Protein AF-M2PZQ9-F1 (afdb_monomer_lite)

Foldseek 3Di:
DDDDPQLLVQLVVVLVQLVVLAVQLVADPDWDKDARPVRQWIWIWHQPPQWIKIKIKGWDADVPPVDRTDIDIDIDIAHSYPRSVVVSVVSVCVSVPD

Secondary structure (DSSP, 8-state):
---SSHHHHHHHHHHHHHHHHHHTTT--SSEEEEE-TTSSEEEEEEEETTEEEEEEEEEE--GGGTS--EEEEEEEEE-TTHHHHHHHHHHHHHHH--

InterPro domains:
  IPR046196 Protein of unknown function DUF6228 [PF19739] (3-96)

Structure (mmCIF, N/CA/C/O backbone):
data_AF-M2PZQ9-F1
#
_entry.id   AF-M2PZQ9-F1
#
loop_
_atom_site.group_PDB
_atom_site.id
_atom_site.type_symbol
_atom_site.label_atom_id
_atom_site.label_alt_id
_atom_site.label_comp_id
_atom_site.label_asym_id
_atom_site.label_entity_id
_atom_site.label_seq_id
_atom_site.pdbx_PDB_ins_code
_atom_site.Cartn_x
_atom_site.Cartn_y
_atom_site.Cartn_z
_atom_site.occupancy
_atom_site.B_iso_or_equiv
_atom_site.auth_seq_id
_atom_site.auth_comp_id
_atom_site.auth_asym_id
_atom_site.auth_atom_id
_atom_site.pdbx_PDB_model_num
ATOM 1 N N . MET A 1 1 ? 0.909 10.412 -29.780 1.00 33.59 1 MET A N 1
ATOM 2 C CA . MET A 1 1 ? -0.174 9.402 -29.807 1.00 33.59 1 MET A CA 1
ATOM 3 C C . MET A 1 1 ? -0.650 9.201 -28.370 1.00 33.59 1 MET A C 1
ATOM 5 O O . MET A 1 1 ? 0.150 9.367 -27.465 1.00 33.59 1 MET A O 1
ATOM 9 N N . ARG A 1 2 ? -1.957 9.028 -28.175 1.00 48.81 2 ARG A N 1
ATOM 10 C CA . ARG A 1 2 ? -2.774 9.392 -26.997 1.00 48.81 2 ARG A CA 1
ATOM 11 C C . ARG A 1 2 ? -2.409 8.629 -25.702 1.00 48.81 2 ARG A C 1
ATOM 13 O O . ARG A 1 2 ? -2.632 7.428 -25.645 1.00 48.81 2 ARG A O 1
ATOM 20 N N . VAL A 1 3 ? -1.953 9.329 -24.655 1.00 44.78 3 VAL A N 1
ATOM 21 C CA . VAL A 1 3 ? -1.729 8.775 -23.299 1.00 44.78 3 VAL A CA 1
ATOM 22 C C . VAL A 1 3 ? -2.558 9.575 -22.292 1.00 44.78 3 VAL A C 1
ATOM 24 O O . VAL A 1 3 ? -2.053 10.469 -21.632 1.00 44.78 3 VAL A O 1
ATOM 27 N N . VAL A 1 4 ? -3.869 9.339 -22.244 1.00 47.81 4 VAL A N 1
ATOM 28 C CA . VAL A 1 4 ? -4.727 9.937 -21.191 1.00 47.81 4 VAL A CA 1
ATOM 29 C C . VAL A 1 4 ? -5.771 8.940 -20.666 1.00 47.81 4 VAL A C 1
ATOM 31 O O . VAL A 1 4 ? -6.417 9.200 -19.667 1.00 47.81 4 VAL A O 1
ATOM 34 N N . HIS A 1 5 ? -5.936 7.768 -21.295 1.00 36.84 5 HIS A N 1
ATOM 35 C CA . HIS A 1 5 ? -6.949 6.791 -20.865 1.00 36.84 5 HIS A CA 1
ATOM 36 C C . HIS A 1 5 ? -6.418 5.719 -19.887 1.00 36.84 5 HIS A C 1
ATOM 38 O O . HIS A 1 5 ? -7.226 5.179 -19.147 1.00 36.84 5 HIS A O 1
ATOM 44 N N . SER A 1 6 ? -5.100 5.446 -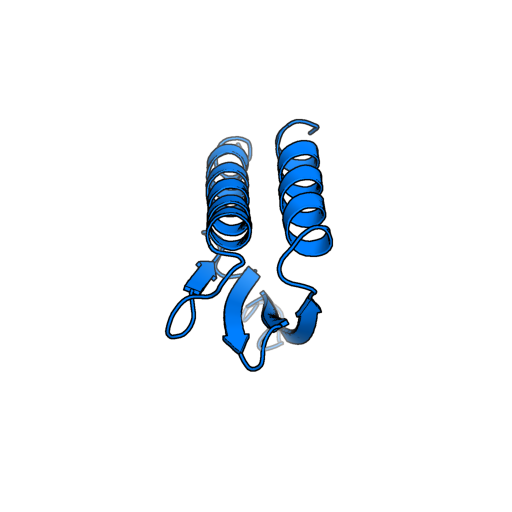19.832 1.00 49.41 6 SER A N 1
ATOM 45 C CA . SER A 1 6 ? -4.514 4.421 -18.929 1.00 49.41 6 SER A CA 1
ATOM 46 C C . SER A 1 6 ? -4.472 4.872 -17.458 1.00 49.41 6 SER A C 1
ATOM 48 O O . SER A 1 6 ? -4.754 4.101 -16.544 1.00 49.41 6 SER A O 1
ATOM 50 N N . TYR A 1 7 ? -4.200 6.161 -17.216 1.00 50.00 7 TYR A N 1
ATOM 51 C CA . TYR A 1 7 ? -4.066 6.695 -15.856 1.00 50.00 7 TYR A CA 1
ATOM 52 C C . TYR A 1 7 ? -5.379 6.686 -15.069 1.00 50.00 7 TYR A C 1
ATOM 54 O O . TYR A 1 7 ? -5.363 6.460 -13.864 1.00 50.00 7 TYR A O 1
ATOM 62 N N . VAL A 1 8 ? -6.515 6.902 -15.738 1.00 51.97 8 VAL A N 1
ATOM 63 C CA . VAL A 1 8 ? -7.823 6.989 -15.068 1.00 51.97 8 VAL A CA 1
ATOM 64 C C . VAL A 1 8 ? -8.222 5.643 -14.456 1.00 51.97 8 VAL A C 1
ATOM 66 O O . VAL A 1 8 ? -8.815 5.625 -13.383 1.00 51.97 8 VAL A O 1
ATOM 69 N N . THR A 1 9 ? -7.852 4.522 -15.084 1.00 61.50 9 THR A N 1
ATOM 70 C CA . THR A 1 9 ? -8.063 3.181 -14.517 1.00 61.50 9 THR A CA 1
ATOM 71 C C . THR A 1 9 ? -6.994 2.826 -13.489 1.00 61.50 9 THR A C 1
ATOM 73 O O . THR A 1 9 ? -7.341 2.436 -12.380 1.00 61.50 9 THR A O 1
ATOM 76 N N . GLY A 1 10 ? -5.709 3.068 -13.783 1.00 73.81 10 GLY A N 1
ATOM 77 C CA . GLY A 1 10 ? -4.621 2.722 -12.860 1.00 73.81 10 GLY A CA 1
ATOM 78 C C . GLY A 1 10 ? -4.724 3.429 -11.502 1.00 73.81 10 GLY A C 1
ATOM 79 O O . GLY A 1 10 ? -4.597 2.791 -10.458 1.00 73.81 10 GLY A O 1
ATOM 80 N N . PHE A 1 11 ? -5.027 4.732 -1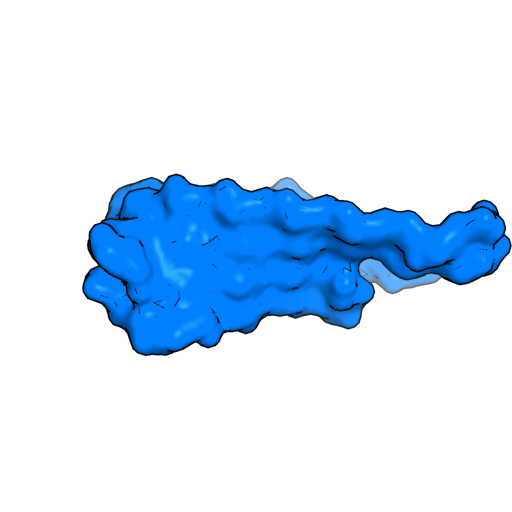1.490 1.00 81.62 11 PHE A N 1
ATOM 81 C CA . PHE A 1 11 ? -5.202 5.476 -10.240 1.00 81.62 11 PHE A CA 1
ATOM 82 C C . PHE A 1 11 ? -6.512 5.146 -9.512 1.00 81.62 11 PHE A C 1
ATOM 84 O O . PHE A 1 11 ? -6.540 5.201 -8.280 1.00 81.62 11 PHE A O 1
ATOM 91 N N . ALA A 1 12 ? -7.585 4.794 -10.229 1.00 87.62 12 ALA A N 1
ATOM 92 C CA . ALA A 1 12 ? -8.828 4.347 -9.602 1.00 87.62 12 ALA A CA 1
ATOM 93 C C . ALA A 1 12 ? -8.630 3.006 -8.881 1.00 87.62 12 ALA A C 1
ATOM 95 O O . ALA A 1 12 ? -8.983 2.895 -7.706 1.00 87.62 12 ALA A O 1
ATOM 96 N N . ASP A 1 13 ? -7.978 2.043 -9.535 1.00 90.69 13 ASP A N 1
ATOM 97 C CA . ASP A 1 13 ? -7.687 0.726 -8.961 1.00 90.69 13 ASP A CA 1
ATOM 98 C C . ASP A 1 13 ? -6.714 0.834 -7.773 1.00 90.69 13 ASP A C 1
ATOM 100 O O . ASP A 1 13 ? -6.895 0.169 -6.751 1.00 90.69 13 ASP A O 1
ATOM 104 N N . LEU A 1 14 ? -5.713 1.720 -7.861 1.00 92.69 14 LEU A N 1
ATOM 105 C CA . LEU A 1 14 ? -4.798 2.019 -6.752 1.00 92.69 14 LEU A CA 1
ATOM 106 C C . LEU A 1 14 ? -5.532 2.650 -5.561 1.00 92.69 14 LEU A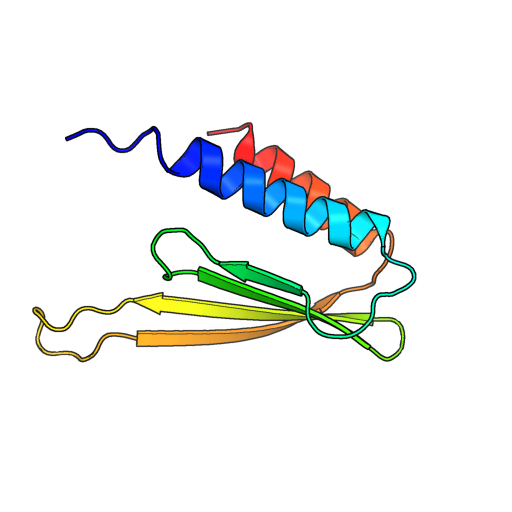 C 1
ATOM 108 O O . LEU A 1 14 ? -5.284 2.296 -4.407 1.00 92.69 14 LEU A O 1
ATOM 112 N N . THR A 1 15 ? -6.448 3.582 -5.836 1.00 94.06 15 THR A N 1
ATOM 113 C CA . THR A 1 15 ? -7.276 4.216 -4.803 1.00 94.06 15 THR A CA 1
ATOM 114 C C . THR A 1 15 ? -8.145 3.177 -4.104 1.00 94.06 15 THR A C 1
ATOM 116 O O . THR A 1 15 ? -8.215 3.158 -2.876 1.00 94.06 15 THR A O 1
ATOM 119 N N . GLU A 1 16 ? -8.783 2.286 -4.866 1.00 94.31 16 GLU A N 1
ATOM 120 C CA . GLU A 1 16 ? -9.598 1.213 -4.303 1.00 94.31 16 GLU A CA 1
ATOM 121 C C . GLU A 1 16 ? -8.753 0.245 -3.469 1.00 94.31 16 GLU A C 1
ATOM 123 O O . GLU A 1 16 ? -9.158 -0.137 -2.371 1.00 94.31 16 GLU A O 1
ATOM 128 N N . PHE A 1 17 ? -7.555 -0.109 -3.941 1.00 96.12 17 PHE A N 1
ATOM 129 C CA . PHE A 1 17 ? -6.625 -0.948 -3.194 1.00 96.12 17 PHE A CA 1
ATOM 130 C C . PHE A 1 17 ? -6.333 -0.367 -1.805 1.00 96.12 17 PHE A C 1
ATOM 132 O O . PHE A 1 17 ? -6.579 -1.043 -0.806 1.00 96.12 17 PHE A O 1
ATOM 139 N N . PHE A 1 18 ? -5.891 0.892 -1.720 1.00 96.44 18 PHE A N 1
ATOM 140 C CA . PHE A 1 18 ? -5.602 1.530 -0.431 1.00 96.44 18 PHE A CA 1
ATOM 141 C C . PHE A 1 18 ? -6.850 1.753 0.427 1.00 96.44 18 PHE A C 1
ATOM 143 O O . PHE A 1 18 ? -6.766 1.621 1.649 1.00 96.44 18 PHE A O 1
ATOM 150 N N . GLN A 1 19 ? -8.010 2.021 -0.182 1.00 96.94 19 GLN A N 1
ATOM 151 C CA . GLN A 1 19 ? -9.271 2.111 0.554 1.00 96.94 19 GLN A CA 1
ATOM 152 C C . GLN A 1 19 ? -9.615 0.778 1.229 1.00 96.94 19 GLN A C 1
ATOM 154 O O . GLN A 1 19 ? -9.915 0.770 2.417 1.00 96.94 19 GLN A O 1
ATOM 159 N N . ARG A 1 20 ? -9.479 -0.359 0.530 1.00 96.75 20 ARG A N 1
ATOM 160 C CA . ARG A 1 20 ? -9.709 -1.684 1.132 1.00 96.75 20 ARG A CA 1
ATOM 161 C C . ARG A 1 20 ? -8.730 -1.990 2.267 1.00 96.75 20 ARG A C 1
ATOM 163 O O . ARG A 1 20 ? -9.115 -2.642 3.232 1.00 96.75 20 ARG A O 1
ATOM 170 N N . LEU A 1 21 ? -7.468 -1.558 2.166 1.00 97.00 21 LEU A N 1
ATOM 171 C CA . LEU A 1 21 ? -6.511 -1.706 3.273 1.00 97.00 21 LEU A CA 1
ATOM 172 C C . LEU A 1 21 ? -6.947 -0.886 4.497 1.00 97.00 21 LEU A C 1
ATOM 174 O O . LEU A 1 21 ? -6.867 -1.382 5.618 1.00 97.00 21 LEU A O 1
ATOM 178 N N . ALA A 1 22 ? -7.418 0.347 4.281 1.00 96.69 22 ALA A N 1
ATOM 179 C CA . ALA A 1 22 ? -7.913 1.220 5.342 1.00 96.69 22 ALA A CA 1
ATOM 180 C C . ALA A 1 22 ? -9.214 0.698 5.977 1.00 96.69 22 ALA A C 1
ATOM 182 O O . ALA A 1 22 ? -9.372 0.775 7.193 1.00 96.69 22 ALA A O 1
ATOM 183 N N . ASP A 1 23 ? -10.126 0.134 5.185 1.00 96.38 23 ASP A N 1
ATOM 184 C CA . ASP A 1 23 ? -11.377 -0.449 5.683 1.00 96.38 23 ASP A CA 1
ATOM 185 C C . ASP A 1 23 ? -11.103 -1.687 6.556 1.00 96.38 23 ASP A C 1
ATOM 187 O O . ASP A 1 23 ? -11.681 -1.839 7.637 1.00 96.38 23 ASP A O 1
ATOM 191 N N . ASP A 1 24 ? -10.143 -2.518 6.140 1.00 95.94 24 ASP A N 1
ATOM 192 C CA . ASP A 1 24 ? -9.730 -3.741 6.835 1.00 95.94 24 ASP A CA 1
ATOM 193 C C . ASP A 1 24 ? -8.561 -3.517 7.809 1.00 95.94 24 ASP A C 1
ATOM 195 O O . ASP A 1 24 ? -7.813 -4.444 8.121 1.00 95.94 24 ASP A O 1
ATOM 199 N N . TRP A 1 25 ? -8.399 -2.301 8.340 1.00 92.69 25 TRP A N 1
ATOM 200 C CA . TRP A 1 25 ? -7.250 -1.941 9.179 1.00 92.69 25 TRP A CA 1
ATOM 201 C C . TRP A 1 25 ? -7.035 -2.826 10.411 1.00 92.69 25 TRP A C 1
ATOM 203 O O . TRP A 1 25 ? -5.941 -2.872 10.962 1.00 92.69 25 TRP A O 1
ATOM 213 N N . ARG A 1 26 ? -8.076 -3.518 10.883 1.00 93.56 26 ARG A N 1
ATOM 214 C CA . ARG A 1 26 ? -7.977 -4.437 12.029 1.00 93.56 26 ARG A CA 1
ATOM 215 C C . ARG A 1 26 ? -7.215 -5.720 11.699 1.00 93.56 26 ARG A C 1
ATOM 217 O O . ARG A 1 26 ? -6.821 -6.435 12.619 1.00 93.56 26 ARG A O 1
ATOM 224 N N . GLY A 1 27 ? -7.027 -6.004 10.415 1.00 95.00 27 GLY A N 1
ATOM 225 C CA . GLY A 1 27 ? -6.208 -7.092 9.920 1.00 95.00 27 GLY A CA 1
ATOM 226 C C . GLY A 1 27 ? -6.847 -7.861 8.772 1.00 95.00 27 GLY A C 1
ATOM 227 O O . GLY A 1 27 ? -8.065 -7.920 8.621 1.00 95.00 27 GLY A O 1
ATOM 228 N N . TRP A 1 28 ? -5.981 -8.491 7.985 1.00 96.81 28 TRP A N 1
ATOM 229 C CA . TRP A 1 28 ? -6.322 -9.452 6.944 1.00 96.81 28 TRP A CA 1
ATOM 230 C C . TRP A 1 28 ? -5.245 -10.535 6.880 1.00 96.81 28 TRP A C 1
ATOM 232 O O . TRP A 1 28 ? -4.096 -10.301 7.261 1.00 96.81 28 TRP A O 1
ATOM 242 N N . ASP A 1 29 ? -5.612 -11.704 6.363 1.00 95.69 29 ASP A N 1
ATOM 243 C CA . ASP A 1 29 ? -4.673 -12.804 6.171 1.00 95.69 29 ASP A CA 1
ATOM 244 C C . ASP A 1 29 ? -3.895 -12.662 4.858 1.00 95.69 29 ASP A C 1
ATOM 246 O O . ASP A 1 29 ? -4.432 -12.259 3.822 1.00 95.69 29 ASP A O 1
ATOM 250 N N . GLY A 1 30 ? -2.618 -13.048 4.896 1.00 95.50 30 GLY A N 1
ATOM 251 C CA . GLY A 1 30 ? -1.744 -13.071 3.726 1.00 95.50 30 GLY A CA 1
ATOM 252 C C . GLY A 1 30 ? -1.339 -11.685 3.211 1.00 95.50 30 GLY A C 1
ATOM 253 O O . GLY A 1 30 ? -1.374 -10.681 3.925 1.00 95.50 30 GLY A O 1
ATOM 254 N N . ALA A 1 31 ? -0.897 -11.653 1.953 1.00 95.88 31 ALA A N 1
ATOM 255 C CA . ALA A 1 31 ? -0.537 -10.427 1.254 1.00 95.88 31 ALA A CA 1
ATOM 256 C C . ALA A 1 31 ? -1.617 -10.063 0.230 1.00 95.88 31 ALA A C 1
ATOM 258 O O . ALA A 1 31 ? -2.110 -10.921 -0.502 1.00 95.88 31 ALA A O 1
ATOM 259 N N . ARG A 1 32 ? -1.960 -8.779 0.172 1.00 97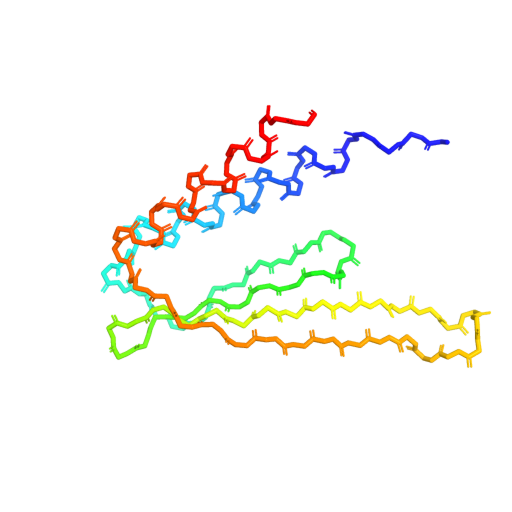.69 32 ARG A N 1
ATOM 260 C CA . ARG A 1 32 ? -2.755 -8.176 -0.896 1.00 97.69 32 ARG A CA 1
ATOM 261 C C . ARG A 1 32 ? -1.800 -7.460 -1.833 1.00 97.69 32 ARG A C 1
ATOM 263 O O . ARG A 1 32 ? -0.961 -6.692 -1.373 1.00 97.69 32 ARG A O 1
ATOM 270 N N . THR A 1 33 ? -1.952 -7.688 -3.125 1.00 97.44 33 THR A N 1
ATOM 271 C CA . THR A 1 33 ? -1.056 -7.129 -4.134 1.00 97.44 33 THR A CA 1
ATOM 272 C C . THR A 1 33 ? -1.822 -6.194 -5.051 1.00 97.44 33 THR A C 1
ATOM 274 O O . THR A 1 33 ? -2.936 -6.506 -5.473 1.00 97.44 33 THR A O 1
ATOM 277 N N . TRP A 1 34 ? -1.195 -5.073 -5.378 1.00 96.31 34 TRP A N 1
ATOM 278 C CA . TRP A 1 34 ? -1.573 -4.220 -6.492 1.00 96.31 34 TRP A CA 1
ATOM 279 C C . TRP A 1 34 ? -0.372 -4.048 -7.422 1.00 96.31 34 TRP A C 1
ATOM 281 O O . TRP A 1 34 ? 0.768 -3.969 -6.961 1.00 96.31 34 TRP A O 1
ATOM 291 N N . GLU A 1 35 ? -0.622 -3.999 -8.724 1.00 93.75 35 GLU A N 1
ATOM 292 C CA . GLU A 1 35 ? 0.399 -3.815 -9.753 1.00 93.75 35 GLU A CA 1
ATOM 293 C C . GLU A 1 35 ? -0.141 -2.872 -10.833 1.00 93.75 35 GLU A C 1
ATOM 295 O O . GLU A 1 35 ? -1.323 -2.947 -11.185 1.00 93.75 35 GLU A O 1
ATOM 300 N N . SER A 1 36 ? 0.708 -1.972 -11.334 1.00 90.50 36 SER A N 1
ATOM 301 C CA . SER A 1 36 ? 0.376 -1.118 -12.476 1.00 90.50 36 SER A CA 1
ATOM 302 C C . SER A 1 36 ? 0.195 -1.955 -13.746 1.00 90.50 36 SER A C 1
ATOM 304 O O . SER A 1 36 ? 0.743 -3.048 -13.879 1.00 90.50 36 SER A O 1
ATOM 306 N N . LEU A 1 37 ? -0.560 -1.434 -14.719 1.00 88.38 37 LEU A N 1
ATOM 307 C CA . LEU A 1 37 ? -0.781 -2.120 -16.000 1.00 88.38 37 LEU A CA 1
ATOM 308 C C . LEU A 1 37 ? 0.525 -2.330 -16.774 1.00 88.38 37 LEU A C 1
ATOM 310 O O . LEU A 1 37 ? 0.670 -3.296 -17.520 1.00 88.38 37 LEU A O 1
ATOM 314 N N . GLU A 1 38 ? 1.464 -1.407 -16.604 1.00 86.50 38 GLU A N 1
ATOM 315 C CA . GLU A 1 38 ? 2.783 -1.418 -17.215 1.00 86.50 38 GLU A CA 1
ATOM 316 C C . GLU A 1 38 ? 3.794 -2.297 -16.448 1.00 86.50 38 GLU A C 1
ATOM 318 O O . GLU A 1 38 ? 4.936 -2.427 -16.893 1.00 86.50 38 GLU A O 1
ATOM 323 N N . SER A 1 39 ? 3.395 -2.910 -15.323 1.00 88.06 39 SER A N 1
ATOM 324 C CA . SER A 1 39 ? 4.243 -3.739 -14.447 1.00 88.06 39 SER A CA 1
ATOM 325 C C . SER A 1 39 ? 5.515 -3.038 -13.943 1.00 88.06 39 SER A C 1
ATOM 327 O O . SER A 1 39 ? 6.480 -3.681 -13.519 1.00 88.06 39 SER A O 1
ATOM 329 N N . ASP A 1 40 ? 5.537 -1.707 -13.969 1.00 91.38 40 ASP A N 1
ATOM 330 C CA . ASP A 1 40 ? 6.654 -0.877 -13.517 1.00 91.38 40 ASP A CA 1
ATOM 331 C C . ASP A 1 40 ? 6.557 -0.497 -12.032 1.00 91.38 40 ASP A C 1
ATOM 333 O O . ASP A 1 40 ? 7.565 -0.109 -11.437 1.00 91.38 40 ASP A O 1
ATOM 337 N N . LEU A 1 41 ? 5.384 -0.670 -11.413 1.00 93.25 41 LEU A N 1
ATOM 338 C CA . LEU A 1 41 ? 5.125 -0.448 -9.995 1.00 93.25 41 LEU A CA 1
ATOM 339 C C . LEU A 1 41 ? 4.290 -1.593 -9.417 1.00 93.25 41 LEU A C 1
ATOM 341 O O . LEU A 1 41 ? 3.181 -1.865 -9.871 1.00 93.25 41 LEU A O 1
ATOM 345 N N . LYS A 1 42 ? 4.790 -2.206 -8.346 1.00 95.69 42 LYS A N 1
ATOM 346 C CA . LYS A 1 42 ? 4.092 -3.231 -7.568 1.00 95.69 42 LYS A CA 1
ATOM 347 C C . LYS A 1 42 ? 4.085 -2.866 -6.089 1.00 95.69 42 LYS A C 1
ATOM 349 O O . LYS A 1 42 ? 5.094 -2.406 -5.555 1.00 95.69 42 LYS A O 1
ATOM 354 N N . ILE A 1 43 ? 2.959 -3.104 -5.423 1.00 97.50 43 ILE A N 1
ATOM 355 C CA . ILE A 1 43 ? 2.787 -2.919 -3.984 1.00 97.50 43 ILE A CA 1
ATOM 356 C C . ILE A 1 43 ? 2.241 -4.214 -3.388 1.00 97.50 43 ILE A C 1
ATOM 358 O O . ILE A 1 43 ? 1.132 -4.632 -3.712 1.00 97.50 43 ILE A O 1
ATOM 362 N N . ASP A 1 44 ? 3.005 -4.827 -2.489 1.00 98.19 44 ASP A N 1
ATOM 363 C CA . ASP A 1 44 ? 2.554 -5.943 -1.660 1.00 98.19 44 ASP A CA 1
ATOM 364 C C . ASP A 1 44 ? 2.264 -5.429 -0.242 1.00 98.19 44 ASP A C 1
ATOM 366 O O . ASP A 1 44 ? 3.136 -4.855 0.407 1.00 98.19 44 ASP A O 1
ATOM 370 N N . ALA A 1 45 ? 1.043 -5.640 0.247 1.00 97.88 45 ALA A N 1
ATOM 371 C CA . ALA A 1 45 ? 0.584 -5.199 1.559 1.00 97.88 45 ALA A CA 1
ATOM 372 C C . ALA A 1 45 ? 0.210 -6.392 2.442 1.00 97.88 45 ALA A C 1
ATOM 374 O O . ALA A 1 45 ? -0.630 -7.214 2.073 1.00 97.88 45 ALA A O 1
ATOM 375 N N . SER A 1 46 ? 0.774 -6.474 3.643 1.00 97.75 46 SER A N 1
ATOM 376 C CA . SER A 1 46 ? 0.399 -7.493 4.630 1.00 97.75 46 SER A CA 1
ATOM 377 C C . SER A 1 46 ? 0.148 -6.872 5.994 1.00 97.75 46 SER A C 1
ATOM 379 O O . SER A 1 46 ? 0.779 -5.878 6.346 1.00 97.75 46 SER A O 1
ATOM 381 N N . HIS A 1 47 ? -0.765 -7.462 6.761 1.00 96.88 47 HIS A N 1
ATOM 382 C CA . HIS A 1 47 ? -1.010 -7.055 8.136 1.00 96.88 47 HIS A CA 1
ATOM 383 C C . HIS A 1 47 ? -0.337 -8.047 9.084 1.00 96.88 47 HIS A C 1
ATOM 385 O O . HIS A 1 47 ? -0.730 -9.209 9.173 1.00 96.88 47 HIS A O 1
ATOM 391 N N . GLN A 1 48 ? 0.704 -7.605 9.786 1.00 92.75 48 GLN A N 1
ATOM 392 C CA . GLN A 1 48 ? 1.503 -8.457 10.664 1.00 92.75 48 GLN A CA 1
ATOM 393 C C . GLN A 1 48 ? 1.821 -7.725 11.960 1.00 92.75 48 GLN A C 1
ATOM 395 O O . GLN A 1 48 ? 2.229 -6.567 11.945 1.00 92.75 48 GLN A O 1
ATOM 400 N N . HIS A 1 49 ? 1.671 -8.420 13.089 1.00 88.25 49 HIS A N 1
ATOM 401 C CA . HIS A 1 49 ? 2.049 -7.908 14.412 1.00 88.25 49 HIS A CA 1
ATOM 402 C C . HIS A 1 49 ? 1.411 -6.552 14.776 1.00 88.25 49 HIS A C 1
ATOM 404 O O . HIS A 1 49 ? 2.023 -5.756 15.476 1.00 88.25 49 HIS A O 1
ATOM 410 N N . GLY A 1 50 ? 0.189 -6.282 14.301 1.00 90.75 50 GLY A N 1
ATOM 411 C CA . GLY A 1 50 ? -0.506 -5.015 14.561 1.00 90.75 50 GLY A CA 1
ATOM 412 C C . GLY A 1 50 ? -0.055 -3.841 13.687 1.00 90.75 50 GLY A C 1
ATOM 413 O O . GLY A 1 50 ? -0.466 -2.719 13.952 1.00 90.75 50 GLY A O 1
ATOM 414 N N . HIS A 1 51 ? 0.748 -4.092 12.649 1.00 93.94 51 HIS A N 1
ATOM 415 C CA . HIS A 1 51 ? 1.171 -3.092 11.674 1.00 93.94 51 HIS A CA 1
ATOM 416 C C . HIS A 1 51 ? 0.857 -3.539 10.247 1.00 93.94 51 HIS A C 1
ATOM 418 O O . HIS A 1 51 ? 0.745 -4.733 9.954 1.00 93.94 51 HIS A O 1
ATOM 424 N N . VAL A 1 52 ? 0.793 -2.570 9.337 1.00 96.56 52 VAL A N 1
ATOM 425 C CA . VAL A 1 52 ? 0.742 -2.826 7.899 1.00 96.56 52 VAL A CA 1
ATOM 426 C C . VAL A 1 52 ? 2.147 -2.708 7.328 1.00 96.56 52 VAL A C 1
ATOM 428 O O . VAL A 1 52 ? 2.790 -1.669 7.437 1.00 96.56 52 VAL A O 1
ATOM 431 N N . GLN A 1 53 ? 2.629 -3.784 6.719 1.00 97.44 53 GLN A N 1
ATOM 432 C CA . GLN A 1 53 ? 3.886 -3.806 5.981 1.00 97.44 53 GLN A CA 1
ATOM 433 C C . GLN A 1 53 ? 3.583 -3.624 4.501 1.00 97.44 53 GLN A C 1
ATOM 435 O O . GLN A 1 53 ? 2.848 -4.430 3.924 1.00 97.44 53 GLN A O 1
ATOM 440 N N . LEU A 1 54 ? 4.150 -2.583 3.899 1.00 97.19 54 LEU A N 1
ATOM 441 C CA . LEU A 1 54 ? 4.104 -2.341 2.464 1.00 97.19 54 LEU A CA 1
ATOM 442 C C . LEU A 1 54 ? 5.481 -2.607 1.872 1.00 97.19 54 LEU A C 1
ATOM 444 O O . LEU A 1 54 ? 6.455 -1.975 2.268 1.00 97.19 54 LEU A O 1
ATOM 448 N N . ARG A 1 55 ? 5.553 -3.487 0.883 1.00 98.00 55 ARG A N 1
ATOM 449 C CA . ARG A 1 55 ? 6.713 -3.616 0.008 1.00 98.00 55 ARG A CA 1
ATOM 450 C C . ARG A 1 55 ? 6.385 -2.969 -1.321 1.00 98.00 55 ARG A C 1
ATOM 452 O O . ARG A 1 55 ? 5.484 -3.422 -2.020 1.00 98.00 55 ARG A O 1
ATOM 459 N N . VAL A 1 56 ? 7.122 -1.921 -1.659 1.00 97.62 56 VAL A N 1
ATOM 460 C CA . VAL A 1 56 ? 6.977 -1.197 -2.920 1.00 97.62 56 VAL A CA 1
ATOM 461 C C . VAL A 1 56 ? 8.150 -1.553 -3.812 1.00 97.62 56 VAL A C 1
ATOM 463 O O . VAL A 1 56 ? 9.299 -1.308 -3.447 1.00 97.62 56 VAL A O 1
ATOM 466 N N . THR A 1 57 ? 7.864 -2.107 -4.982 1.00 97.44 57 THR A N 1
ATOM 467 C CA . THR A 1 57 ? 8.856 -2.412 -6.009 1.00 97.44 57 THR A CA 1
ATOM 468 C C . THR A 1 57 ? 8.600 -1.527 -7.217 1.00 97.44 57 THR A C 1
ATOM 470 O O . THR A 1 57 ? 7.498 -1.523 -7.759 1.00 97.44 57 THR A O 1
ATOM 473 N N . ILE A 1 58 ? 9.625 -0.792 -7.642 1.00 95.50 58 ILE A N 1
ATOM 474 C CA . ILE A 1 58 ? 9.622 -0.028 -8.888 1.00 95.50 58 ILE A CA 1
ATOM 475 C C . ILE A 1 58 ? 10.675 -0.640 -9.795 1.00 95.50 58 ILE A C 1
ATOM 477 O O . ILE A 1 58 ? 11.791 -0.922 -9.352 1.00 95.50 58 ILE A O 1
ATOM 481 N N . GLN A 1 59 ? 10.336 -0.852 -11.056 1.00 93.69 59 GLN A N 1
ATOM 482 C CA . GLN A 1 59 ? 11.253 -1.428 -12.022 1.00 93.69 59 GLN A CA 1
ATOM 483 C C . GLN A 1 59 ? 11.080 -0.809 -13.395 1.00 93.69 59 GLN A C 1
ATOM 485 O O . GLN A 1 59 ? 10.023 -0.301 -13.752 1.00 93.69 59 GLN A O 1
ATOM 490 N N . ARG A 1 60 ? 12.136 -0.884 -14.197 1.00 89.50 60 ARG A N 1
ATOM 491 C CA . ARG A 1 60 ? 12.071 -0.533 -15.607 1.00 89.50 60 ARG A CA 1
ATOM 492 C C . ARG A 1 60 ? 12.916 -1.500 -16.405 1.00 89.50 60 ARG A C 1
ATOM 494 O O . ARG A 1 60 ? 14.133 -1.522 -16.248 1.00 89.50 60 ARG A O 1
ATOM 501 N N . PHE A 1 61 ? 12.275 -2.238 -17.301 1.00 81.50 61 PHE A N 1
ATOM 502 C CA . PHE A 1 61 ? 12.950 -3.112 -18.250 1.00 81.50 61 PHE A CA 1
ATOM 503 C C . PHE A 1 61 ? 13.304 -2.326 -19.521 1.00 81.50 61 PHE A C 1
ATOM 505 O O . PHE A 1 61 ? 12.433 -1.693 -20.116 1.00 81.50 61 PHE A O 1
ATOM 512 N N . GLN A 1 62 ? 14.582 -2.304 -19.913 1.00 78.44 62 GLN A N 1
ATOM 513 C CA . GLN A 1 62 ? 15.065 -1.577 -21.102 1.00 78.44 62 GLN A CA 1
ATOM 514 C C . GLN A 1 62 ? 16.195 -2.327 -21.827 1.00 78.44 62 GLN A C 1
ATOM 516 O O . GLN A 1 62 ? 17.314 -1.820 -21.910 1.00 78.44 62 GLN A O 1
ATOM 521 N N . PRO A 1 63 ? 15.913 -3.507 -22.402 1.00 66.06 63 PRO A N 1
ATOM 522 C CA . PRO A 1 63 ? 16.935 -4.335 -23.044 1.00 66.06 63 PRO A CA 1
ATOM 523 C C . PRO A 1 63 ? 17.613 -3.638 -24.238 1.00 66.06 63 PRO A C 1
ATOM 525 O O . PRO A 1 63 ? 18.784 -3.883 -24.519 1.00 66.06 63 PRO A O 1
ATOM 528 N N . ASP A 1 64 ? 16.916 -2.717 -24.911 1.00 74.38 64 ASP A N 1
ATOM 529 C CA . ASP A 1 64 ? 17.384 -2.088 -26.153 1.00 74.38 64 ASP A CA 1
ATOM 530 C C . ASP A 1 64 ? 18.478 -1.021 -25.950 1.00 74.38 64 ASP A C 1
ATOM 532 O O . ASP A 1 64 ? 19.057 -0.538 -26.923 1.00 74.38 64 ASP A O 1
ATOM 536 N N . TRP A 1 65 ? 18.754 -0.602 -24.708 1.00 67.00 65 TRP A N 1
ATOM 537 C CA . TRP A 1 65 ? 19.683 0.500 -24.390 1.00 67.00 65 TRP A CA 1
ATOM 538 C C . TRP A 1 65 ? 21.008 0.020 -23.771 1.00 67.00 65 TRP A C 1
ATOM 540 O O . TRP A 1 65 ? 21.764 0.815 -23.212 1.00 67.00 65 TRP A O 1
ATOM 550 N N . GLY A 1 66 ? 21.311 -1.278 -23.884 1.00 70.50 66 GLY A N 1
ATOM 551 C CA . GLY A 1 66 ? 22.584 -1.858 -23.441 1.00 70.50 66 GLY A CA 1
ATOM 552 C C . GLY A 1 66 ? 22.705 -2.077 -21.929 1.00 70.50 66 GLY A C 1
ATOM 553 O O . GLY A 1 66 ? 23.797 -2.375 -21.451 1.00 70.50 66 GLY A O 1
ATOM 554 N N . ASN A 1 67 ? 21.608 -1.951 -21.175 1.00 76.69 67 ASN A N 1
ATOM 555 C CA . ASN A 1 67 ? 21.493 -2.445 -19.803 1.00 76.69 67 ASN A CA 1
ATOM 556 C C . ASN A 1 67 ? 20.256 -3.345 -19.672 1.00 76.69 67 ASN A C 1
ATOM 558 O O . ASN A 1 67 ? 19.347 -3.287 -20.493 1.00 76.69 67 ASN A O 1
ATOM 562 N N . GLU A 1 68 ? 20.214 -4.183 -18.640 1.00 81.56 68 GLU A N 1
ATOM 563 C CA . GLU A 1 68 ? 19.090 -5.102 -18.399 1.00 81.56 68 GLU A CA 1
ATOM 564 C C . GLU A 1 68 ? 17.899 -4.415 -17.697 1.00 81.56 68 GLU A C 1
ATOM 566 O O . GLU A 1 68 ? 16.925 -5.065 -17.324 1.00 81.56 68 GLU A O 1
ATOM 571 N N . GLY A 1 69 ? 17.945 -3.087 -17.539 1.00 88.75 69 GLY A N 1
ATOM 572 C CA . GLY A 1 69 ? 17.001 -2.315 -16.742 1.00 88.75 69 GLY A CA 1
ATOM 573 C C . GLY A 1 69 ? 17.461 -2.080 -15.303 1.00 88.75 69 GLY A C 1
ATOM 574 O O . GLY A 1 69 ? 18.645 -2.175 -14.976 1.00 88.75 69 GLY A O 1
ATOM 575 N N . TRP A 1 70 ? 16.513 -1.721 -14.438 1.00 92.00 70 TRP A N 1
ATOM 576 C CA . TRP A 1 70 ? 16.741 -1.570 -13.000 1.00 92.00 70 TRP A CA 1
ATOM 577 C C . TRP A 1 70 ? 15.506 -1.964 -12.194 1.00 92.00 70 TRP A C 1
ATOM 579 O O . TRP A 1 70 ? 14.378 -1.854 -12.675 1.00 92.00 70 TRP A O 1
ATOM 589 N N . THR A 1 71 ? 15.739 -2.350 -10.940 1.00 95.06 71 THR A N 1
ATOM 590 C CA . THR A 1 71 ? 14.700 -2.594 -9.935 1.00 95.06 71 THR A CA 1
ATOM 591 C C . THR A 1 71 ? 15.128 -1.959 -8.616 1.00 95.06 71 THR A C 1
ATOM 593 O O . THR A 1 71 ? 16.270 -2.115 -8.186 1.00 95.06 71 THR A O 1
ATOM 596 N N . ALA A 1 72 ? 14.208 -1.258 -7.961 1.00 97.12 72 ALA A N 1
ATOM 597 C CA . ALA A 1 72 ? 14.353 -0.747 -6.606 1.00 97.12 72 ALA A CA 1
ATOM 598 C C . ALA A 1 72 ? 13.198 -1.272 -5.751 1.00 97.12 72 ALA A C 1
ATOM 600 O O . ALA A 1 72 ? 12.063 -1.350 -6.217 1.00 97.12 72 ALA A O 1
ATOM 601 N N . THR A 1 73 ? 13.478 -1.655 -4.507 1.00 98.06 73 THR A N 1
ATOM 602 C CA . THR A 1 73 ? 12.453 -2.107 -3.558 1.00 98.06 73 THR A CA 1
ATOM 603 C C . THR A 1 73 ? 12.643 -1.413 -2.219 1.00 98.06 73 THR A C 1
ATOM 605 O O . THR A 1 73 ? 13.773 -1.286 -1.749 1.00 98.06 73 THR A O 1
ATOM 608 N N . GLY A 1 74 ? 11.541 -0.964 -1.623 1.00 98.00 74 GLY A N 1
ATOM 609 C CA . GLY A 1 74 ? 11.505 -0.402 -0.278 1.00 98.00 74 GLY A CA 1
ATOM 610 C C . GLY A 1 74 ? 10.404 -1.049 0.552 1.00 98.00 74 GLY A C 1
ATOM 611 O O . GLY A 1 74 ? 9.279 -1.206 0.076 1.00 98.00 74 GLY A O 1
ATOM 612 N N . ASP A 1 75 ? 10.731 -1.410 1.790 1.00 97.50 75 ASP A N 1
ATOM 613 C CA . ASP A 1 75 ? 9.770 -1.880 2.784 1.00 97.50 75 ASP A CA 1
ATOM 614 C C . ASP A 1 75 ? 9.402 -0.716 3.724 1.00 97.50 75 ASP A C 1
ATOM 616 O O . ASP A 1 75 ? 10.274 -0.001 4.224 1.00 97.50 75 ASP A O 1
ATOM 620 N N . LEU A 1 76 ? 8.107 -0.513 3.955 1.00 95.62 76 LEU A N 1
ATOM 621 C CA . LEU A 1 76 ? 7.542 0.539 4.796 1.00 95.62 76 LEU A CA 1
ATOM 622 C C . LEU A 1 76 ? 6.630 -0.092 5.849 1.00 95.62 76 LEU A C 1
ATOM 624 O O . LEU A 1 76 ? 5.768 -0.906 5.523 1.00 95.62 76 LEU A O 1
ATOM 628 N N . THR A 1 77 ? 6.773 0.336 7.100 1.00 96.31 77 THR A N 1
ATOM 629 C CA . THR A 1 77 ? 5.842 -0.012 8.178 1.00 96.31 77 THR A CA 1
ATOM 630 C C . THR A 1 77 ? 4.883 1.147 8.416 1.00 96.31 77 THR A C 1
ATOM 632 O O . THR A 1 77 ? 5.317 2.275 8.644 1.00 96.31 77 THR A O 1
ATOM 635 N N . ILE A 1 78 ? 3.586 0.859 8.356 1.00 94.88 78 ILE A N 1
ATOM 636 C CA . ILE A 1 78 ? 2.493 1.823 8.463 1.00 94.88 78 ILE A CA 1
ATOM 637 C C . ILE A 1 78 ? 1.588 1.435 9.634 1.00 94.88 78 ILE A C 1
ATOM 639 O O . ILE A 1 78 ? 1.265 0.259 9.828 1.00 94.88 78 ILE A O 1
ATOM 643 N N . GLU A 1 79 ? 1.137 2.433 10.388 1.00 95.00 79 GLU A N 1
ATOM 644 C CA . GLU A 1 79 ? 0.117 2.257 11.415 1.00 95.00 79 GLU A CA 1
ATOM 645 C C . GLU A 1 79 ? -1.250 1.964 10.763 1.00 95.00 79 GLU A C 1
ATOM 647 O O . GLU A 1 79 ? -1.715 2.765 9.943 1.00 95.00 79 GLU A O 1
ATOM 652 N N . PRO A 1 80 ? -1.933 0.852 11.112 1.00 84.94 80 PRO A N 1
ATOM 653 C CA . PRO A 1 80 ? -3.098 0.376 10.364 1.00 84.94 80 PRO A CA 1
ATOM 654 C C . PRO A 1 80 ? -4.286 1.347 10.356 1.00 84.94 80 PRO A C 1
ATOM 656 O O . PRO A 1 80 ? -5.074 1.332 9.424 1.00 84.94 80 PRO A O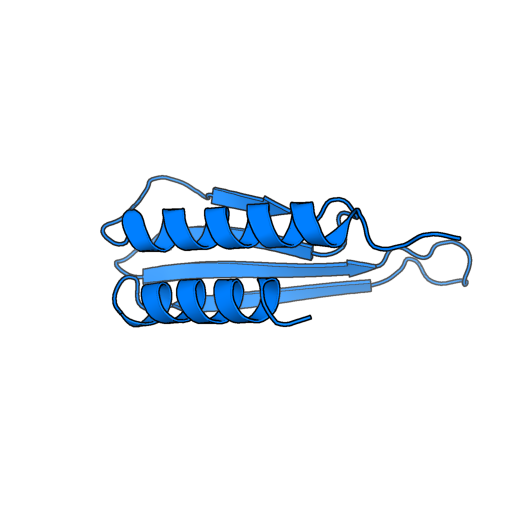 1
ATOM 659 N N . GLY A 1 81 ? -4.431 2.194 11.379 1.00 91.50 81 GLY A N 1
ATOM 660 C CA . GLY A 1 81 ? -5.594 3.068 11.557 1.00 91.50 81 GLY A CA 1
ATOM 661 C C . GLY A 1 81 ? -5.506 4.409 10.819 1.00 91.50 81 GLY A C 1
ATOM 662 O O . GLY A 1 81 ? -5.651 4.502 9.599 1.00 91.50 81 GLY A O 1
ATOM 663 N N . GLU A 1 82 ? -5.328 5.487 11.587 1.00 92.00 82 GLU A N 1
ATOM 664 C CA . GLU A 1 82 ? -5.405 6.864 11.080 1.00 92.00 82 GLU A CA 1
ATOM 665 C C . GLU A 1 82 ? -4.371 7.145 9.980 1.00 92.00 82 GLU A C 1
ATOM 667 O O . GLU A 1 82 ? -4.696 7.782 8.979 1.00 92.00 82 GLU A O 1
ATOM 672 N N . GLN A 1 83 ? -3.150 6.618 10.118 1.00 94.44 83 GLN A N 1
ATOM 673 C CA . GLN A 1 83 ? -2.101 6.815 9.118 1.00 94.44 83 GLN A CA 1
ATOM 674 C C . GLN A 1 83 ? -2.469 6.171 7.776 1.00 94.44 83 GLN A C 1
ATOM 676 O O . GLN A 1 83 ? -2.366 6.826 6.741 1.00 94.44 83 GLN A O 1
ATOM 681 N N . LEU A 1 84 ? -2.942 4.924 7.779 1.00 94.75 84 LEU A N 1
ATOM 682 C CA . LEU A 1 84 ? -3.372 4.242 6.557 1.00 94.75 84 LEU A CA 1
ATOM 683 C C . LEU A 1 84 ? -4.588 4.919 5.913 1.00 94.75 84 LEU A C 1
ATOM 685 O O . LEU A 1 84 ? -4.634 5.088 4.695 1.00 94.75 84 LEU A O 1
ATOM 689 N N . SER A 1 85 ? -5.535 5.377 6.735 1.00 95.19 85 SER A N 1
ATOM 690 C CA . SER A 1 85 ? -6.708 6.128 6.269 1.00 95.19 85 SER A CA 1
ATOM 691 C C . SER A 1 85 ? -6.303 7.439 5.591 1.00 95.19 85 SER A C 1
ATOM 693 O O . SER A 1 85 ? -6.837 7.795 4.540 1.00 95.19 85 SER A O 1
ATOM 695 N N . ARG A 1 86 ? -5.317 8.143 6.159 1.00 95.94 86 ARG A N 1
ATOM 696 C CA . ARG A 1 86 ? -4.753 9.364 5.579 1.00 95.94 86 ARG A CA 1
ATOM 697 C C . ARG A 1 86 ? -4.053 9.095 4.249 1.00 95.94 86 ARG A C 1
ATOM 699 O O . ARG A 1 86 ? -4.283 9.830 3.295 1.00 95.94 86 ARG A O 1
ATOM 706 N N . ILE A 1 87 ? -3.265 8.024 4.158 1.00 94.50 87 ILE A N 1
ATOM 707 C CA . ILE A 1 87 ? -2.607 7.619 2.906 1.00 94.50 87 ILE A CA 1
ATOM 708 C C . ILE A 1 87 ? -3.648 7.345 1.812 1.00 94.50 87 ILE A C 1
ATOM 710 O O . ILE A 1 87 ? -3.506 7.844 0.696 1.00 94.50 87 ILE A O 1
ATOM 714 N N . ALA A 1 88 ? -4.727 6.619 2.125 1.00 94.81 88 ALA A N 1
ATOM 715 C CA . ALA A 1 88 ? -5.803 6.358 1.168 1.00 94.81 88 ALA A CA 1
ATOM 716 C C . ALA A 1 88 ? -6.452 7.659 0.651 1.00 94.81 88 ALA A C 1
ATOM 718 O O . ALA A 1 88 ? -6.718 7.799 -0.545 1.00 94.81 88 ALA A O 1
ATOM 719 N N . GLN A 1 89 ? -6.654 8.645 1.531 1.00 94.50 89 GLN A N 1
ATOM 720 C CA . GLN A 1 89 ? -7.175 9.962 1.154 1.00 94.50 89 GLN A CA 1
ATOM 721 C C . GLN A 1 89 ? -6.199 10.765 0.286 1.00 94.50 89 GLN A C 1
ATOM 723 O O . GLN A 1 89 ? -6.622 11.374 -0.696 1.00 94.50 89 GLN A O 1
ATOM 728 N N . GLU A 1 90 ? -4.908 10.761 0.620 1.00 94.00 90 GLU A N 1
ATOM 729 C CA . GLU A 1 90 ? -3.870 11.467 -0.138 1.00 94.00 90 GLU A CA 1
ATOM 730 C C . GLU A 1 90 ? -3.719 10.883 -1.553 1.00 94.00 90 GLU A C 1
ATOM 732 O O . GLU A 1 90 ? -3.692 11.635 -2.527 1.00 94.00 90 GLU A O 1
ATOM 737 N N . ILE A 1 91 ? -3.741 9.554 -1.699 1.00 91.62 91 ILE A N 1
ATOM 738 C CA . ILE A 1 91 ? -3.717 8.881 -3.009 1.00 91.62 91 ILE A CA 1
ATOM 739 C C . ILE A 1 91 ? -4.957 9.233 -3.834 1.00 91.62 91 ILE A C 1
ATOM 741 O O . ILE A 1 91 ? -4.840 9.586 -5.009 1.00 91.62 91 ILE A O 1
ATOM 745 N N . LYS A 1 92 ? -6.143 9.207 -3.215 1.00 90.44 92 LYS A N 1
ATOM 746 C CA . LYS A 1 92 ? -7.386 9.615 -3.878 1.00 90.44 92 LYS A CA 1
ATOM 747 C C . LYS A 1 92 ? -7.318 11.064 -4.364 1.00 90.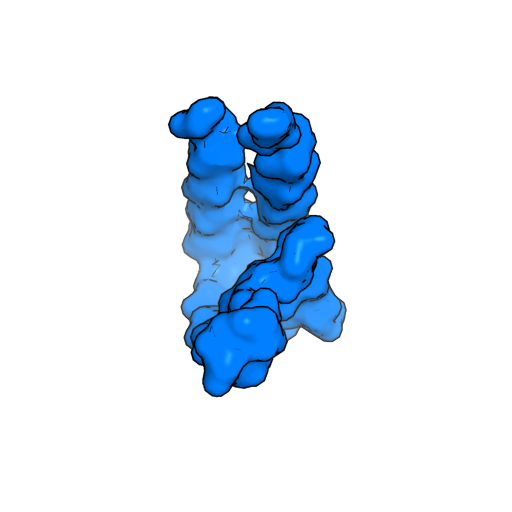44 92 LYS A C 1
ATOM 749 O O . LYS A 1 92 ? -7.762 11.355 -5.471 1.00 90.44 92 LYS A O 1
ATOM 754 N N . ALA A 1 93 ? -6.756 11.968 -3.562 1.00 89.06 93 ALA A N 1
ATOM 755 C CA . ALA A 1 93 ? -6.598 13.368 -3.940 1.00 89.06 93 ALA A CA 1
ATOM 756 C C . ALA A 1 93 ? -5.677 13.523 -5.163 1.00 89.06 93 ALA A C 1
ATOM 758 O O . ALA A 1 93 ? -6.048 14.226 -6.105 1.00 89.06 93 ALA A O 1
ATOM 759 N N . LEU A 1 94 ? -4.540 12.813 -5.188 1.00 84.50 94 LEU A N 1
ATOM 760 C CA . LEU A 1 94 ? -3.625 12.781 -6.338 1.00 84.50 94 LEU A CA 1
ATOM 761 C C . LEU A 1 94 ? -4.323 12.281 -7.612 1.00 84.50 94 LEU A C 1
ATOM 763 O O . LEU A 1 94 ? -4.165 12.884 -8.672 1.00 84.50 94 LEU A O 1
ATOM 767 N N . ALA A 1 95 ? -5.151 11.238 -7.496 1.00 80.19 95 ALA A N 1
ATOM 768 C CA . ALA A 1 95 ? -5.916 10.674 -8.608 1.00 80.19 95 ALA A CA 1
ATOM 769 C C . ALA A 1 95 ? -6.954 11.647 -9.199 1.00 80.19 95 ALA A C 1
ATOM 771 O O . ALA A 1 95 ? -7.256 11.588 -10.388 1.00 80.19 95 ALA A O 1
ATOM 772 N N . THR A 1 96 ? -7.516 12.539 -8.376 1.00 77.50 96 THR A N 1
ATOM 773 C CA . THR A 1 96 ? -8.546 13.511 -8.794 1.00 77.50 96 THR A CA 1
ATOM 774 C C . THR A 1 96 ? -7.998 14.880 -9.211 1.00 77.50 96 THR A C 1
ATOM 776 O O . THR A 1 96 ? -8.764 15.714 -9.690 1.00 77.50 96 THR A O 1
ATOM 779 N N . GLY A 1 97 ? -6.702 15.132 -8.998 1.00 62.47 97 GLY A N 1
ATOM 780 C CA . GLY A 1 97 ? -6.069 16.450 -9.115 1.00 62.47 97 GLY A CA 1
ATOM 781 C C . GLY A 1 97 ? -5.034 16.599 -10.235 1.00 62.47 97 GLY A C 1
ATOM 782 O O . GLY A 1 97 ? -4.152 17.445 -10.096 1.00 62.47 97 GLY A O 1
ATOM 783 N N . SER A 1 98 ? -5.112 15.800 -11.307 1.00 49.66 98 SER A N 1
ATOM 784 C CA . SER A 1 98 ? -4.244 15.898 -12.501 1.00 49.66 98 SER A CA 1
ATOM 785 C C . SER A 1 98 ? -5.033 16.202 -13.770 1.00 49.66 98 SER A C 1
ATOM 787 O O . SER A 1 98 ? -6.112 15.593 -13.944 1.00 49.66 98 SER A O 1
#

pLDDT: mean 86.83, std 15.43, range [33.59, 98.19]

Radius of gyration: 15.14 Å; chains: 1; bounding box: 34×30×44 Å

Sequence (98 aa):
MRVVHSYVTGFADLTEFFQRLADDWRGWDGARTWESLESDLKIDASHQHGHVQLRVTIQRFQPDWGNEGWTATGDLTIEPGEQLSRIAQEIKALATGS

Organism: NCBI:txid1238180